Protein AF-A0A139PFP5-F1 (afdb_monomer_lite)

Foldseek 3Di:
DDADPVQQWDKDQADDDVVVLVCQLQVHDQDVRMDTGGNPNDCVPRPVVSSVVSVVD

pLDDT: mean 84.18, std 4.79, range [55.66, 88.25]

Structure (mmCIF, N/CA/C/O backbone):
data_AF-A0A139PFP5-F1
#
_entry.id   AF-A0A139PFP5-F1
#
loop_
_atom_site.group_PDB
_atom_site.id
_atom_site.type_symbol
_atom_site.label_atom_id
_atom_site.label_alt_id
_atom_site.label_comp_id
_atom_site.label_asym_id
_atom_site.label_entity_id
_atom_site.label_seq_id
_atom_site.pdbx_PDB_ins_code
_atom_site.Cartn_x
_atom_site.Cartn_y
_atom_site.Cartn_z
_atom_site.occupancy
_atom_site.B_iso_or_equiv
_atom_site.auth_seq_id
_atom_site.auth_comp_id
_atom_site.auth_asym_id
_atom_site.auth_atom_id
_atom_site.pdbx_PDB_model_num
ATOM 1 N N . MET A 1 1 ? 5.298 -4.941 2.599 1.00 79.00 1 MET A N 1
ATOM 2 C CA . MET A 1 1 ? 5.602 -4.181 1.372 1.00 79.00 1 MET A CA 1
ATOM 3 C C . MET A 1 1 ? 6.913 -4.700 0.829 1.00 79.00 1 MET A C 1
ATOM 5 O O . MET A 1 1 ? 7.938 -4.535 1.480 1.00 79.00 1 MET A O 1
ATOM 9 N N . ILE A 1 2 ? 6.838 -5.391 -0.29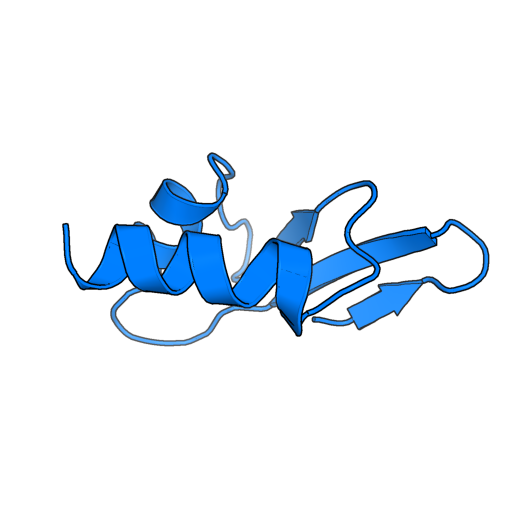5 1.00 82.75 2 ILE A N 1
ATOM 10 C CA . ILE A 1 2 ? 7.958 -5.932 -1.053 1.00 82.75 2 ILE A CA 1
ATOM 11 C C . ILE A 1 2 ? 8.065 -5.035 -2.281 1.00 82.75 2 ILE A C 1
ATOM 13 O O . ILE A 1 2 ? 7.144 -5.012 -3.086 1.00 82.75 2 ILE A O 1
ATOM 17 N N . THR A 1 3 ? 9.120 -4.231 -2.378 1.00 83.06 3 THR A N 1
ATOM 18 C CA . THR A 1 3 ? 9.268 -3.241 -3.454 1.00 83.06 3 THR A CA 1
ATOM 19 C C . THR A 1 3 ? 10.214 -3.762 -4.519 1.00 83.06 3 THR A C 1
ATOM 21 O O . THR A 1 3 ? 11.383 -4.023 -4.242 1.00 83.06 3 THR A O 1
ATOM 24 N N . ASP A 1 4 ? 9.714 -3.862 -5.743 1.00 84.19 4 ASP A N 1
ATOM 25 C CA . ASP A 1 4 ? 10.522 -4.025 -6.940 1.00 84.19 4 ASP A CA 1
ATOM 26 C C . ASP A 1 4 ? 11.117 -2.661 -7.314 1.00 84.19 4 ASP A C 1
ATOM 28 O O . ASP A 1 4 ? 10.427 -1.766 -7.801 1.00 84.19 4 ASP A O 1
ATOM 32 N N . ILE A 1 5 ? 12.415 -2.496 -7.057 1.00 82.94 5 ILE A N 1
ATOM 33 C CA . ILE A 1 5 ? 13.156 -1.262 -7.348 1.00 82.94 5 ILE A CA 1
ATOM 34 C C . ILE A 1 5 ? 13.459 -1.070 -8.840 1.00 82.94 5 ILE A C 1
ATOM 36 O O . ILE A 1 5 ? 13.778 0.043 -9.246 1.00 82.94 5 ILE A O 1
ATOM 40 N N . VAL A 1 6 ? 13.371 -2.129 -9.650 1.00 84.00 6 VAL A N 1
ATOM 41 C CA . VAL A 1 6 ? 13.627 -2.074 -11.097 1.00 84.00 6 VAL A CA 1
ATOM 42 C C . VAL A 1 6 ? 12.374 -1.583 -11.812 1.00 84.00 6 VAL A C 1
ATOM 44 O O . VAL A 1 6 ? 12.448 -0.675 -12.636 1.00 84.00 6 VAL A O 1
ATOM 47 N N . ASN A 1 7 ? 11.213 -2.124 -11.438 1.00 79.94 7 ASN A N 1
ATOM 48 C CA . ASN A 1 7 ? 9.923 -1.760 -12.028 1.00 79.94 7 ASN A CA 1
ATOM 49 C C . ASN A 1 7 ? 9.147 -0.707 -11.217 1.00 79.94 7 ASN A C 1
ATOM 51 O O . ASN A 1 7 ? 8.059 -0.307 -11.621 1.00 79.94 7 ASN A O 1
ATOM 55 N N . SER A 1 8 ? 9.694 -0.245 -10.085 1.00 80.94 8 SER A N 1
ATOM 56 C CA . SER A 1 8 ? 9.075 0.749 -9.190 1.00 80.94 8 SER A CA 1
ATOM 57 C C . SER A 1 8 ? 7.662 0.372 -8.715 1.00 80.94 8 SER A C 1
ATOM 59 O O . SER A 1 8 ? 6.804 1.234 -8.518 1.00 80.94 8 SER A O 1
ATOM 61 N N . ASN A 1 9 ? 7.422 -0.923 -8.512 1.00 81.94 9 ASN A N 1
ATOM 62 C CA . ASN A 1 9 ? 6.151 -1.465 -8.034 1.00 81.94 9 ASN A CA 1
ATOM 63 C C . ASN A 1 9 ? 6.310 -2.048 -6.636 1.00 81.94 9 ASN A C 1
ATOM 65 O O . ASN A 1 9 ? 7.415 -2.414 -6.242 1.00 81.94 9 ASN A O 1
ATOM 69 N N . SER A 1 10 ? 5.216 -2.171 -5.886 1.00 85.06 10 SER A N 1
ATOM 70 C CA . SER A 1 10 ? 5.256 -2.874 -4.608 1.00 85.06 10 SER A CA 1
ATOM 71 C C . SER A 1 10 ? 4.139 -3.881 -4.463 1.00 85.06 10 SER A C 1
ATOM 73 O O . SER A 1 10 ? 2.999 -3.630 -4.819 1.00 85.06 10 SER A O 1
ATOM 75 N N . GLU A 1 11 ? 4.462 -4.997 -3.834 1.00 87.06 11 GLU A N 1
ATOM 76 C CA . GLU A 1 11 ? 3.502 -5.983 -3.380 1.00 87.06 11 GLU A CA 1
ATOM 77 C C . GLU A 1 11 ? 3.268 -5.828 -1.875 1.00 87.06 11 GLU A C 1
ATOM 79 O O . GLU A 1 11 ? 4.190 -5.653 -1.065 1.00 87.06 11 GLU A O 1
ATOM 84 N N . ILE A 1 12 ? 2.004 -5.835 -1.480 1.00 87.25 12 ILE A N 1
ATOM 85 C CA . ILE A 1 12 ? 1.568 -5.658 -0.104 1.00 87.25 12 ILE A CA 1
ATOM 86 C C . ILE A 1 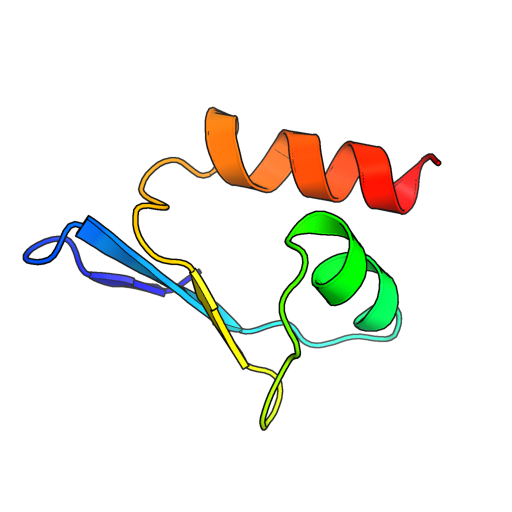12 ? 1.077 -7.003 0.403 1.00 87.25 12 ILE A C 1
ATOM 88 O O . ILE A 1 12 ? -0.016 -7.425 0.067 1.00 87.25 12 ILE A O 1
ATOM 92 N N . LEU A 1 13 ? 1.881 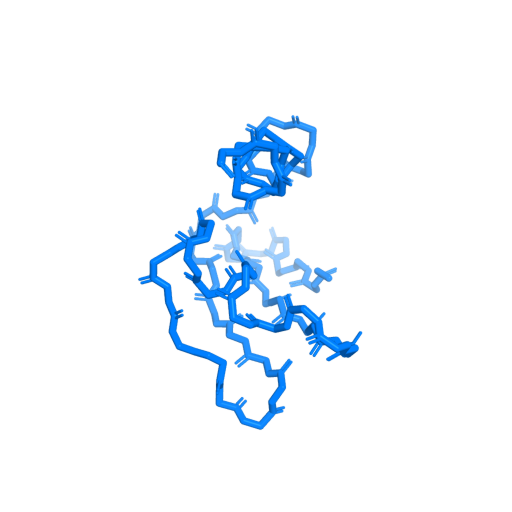-7.651 1.242 1.00 88.06 13 LEU A N 1
ATOM 93 C CA . LEU A 1 13 ? 1.443 -8.764 2.078 1.00 88.06 13 LEU A CA 1
ATOM 94 C C . LEU A 1 13 ? 0.890 -8.198 3.392 1.00 88.06 13 LEU A C 1
ATOM 96 O O . LEU A 1 13 ? 1.612 -7.486 4.101 1.00 88.06 13 LEU A O 1
ATOM 100 N N . ALA A 1 14 ? -0.363 -8.509 3.705 1.00 85.00 14 ALA A N 1
ATOM 101 C CA . ALA A 1 14 ? -1.042 -8.097 4.926 1.00 85.00 14 ALA A CA 1
ATOM 102 C C . ALA A 1 14 ? -1.584 -9.329 5.659 1.00 85.00 14 ALA A C 1
ATOM 104 O O . ALA A 1 14 ? -2.281 -10.152 5.081 1.00 85.00 14 ALA A O 1
ATOM 105 N N . LEU A 1 15 ? -1.258 -9.453 6.945 1.00 86.81 15 LEU A N 1
ATOM 106 C CA . LEU A 1 15 ? -1.718 -10.537 7.810 1.00 86.81 15 LEU A CA 1
ATOM 107 C C . LEU A 1 15 ? -2.278 -9.929 9.095 1.00 86.81 15 LEU A C 1
ATOM 109 O O . LEU A 1 15 ? -1.613 -9.109 9.728 1.00 86.81 15 LEU A O 1
ATOM 113 N N . GLY A 1 16 ? -3.485 -10.332 9.488 1.00 86.38 16 GLY A N 1
ATOM 114 C CA . GLY A 1 16 ? -4.103 -9.900 10.741 1.00 86.38 16 GLY A CA 1
ATOM 115 C C . GLY A 1 16 ? -5.622 -9.804 10.663 1.00 86.38 16 GLY A C 1
ATOM 116 O O . GLY A 1 16 ? -6.231 -10.164 9.664 1.00 86.38 16 GLY A O 1
ATOM 117 N N . SER A 1 17 ? -6.235 -9.297 11.731 1.00 85.62 17 SER A N 1
ATOM 118 C CA . SER A 1 17 ? -7.698 -9.237 11.860 1.00 85.62 17 SER A CA 1
ATOM 119 C C . SER A 1 17 ? -8.362 -8.096 11.080 1.00 85.62 17 SER A C 1
ATOM 121 O O . SER A 1 17 ? -9.570 -8.133 10.905 1.00 85.62 17 SER A O 1
ATOM 123 N N . ASN A 1 18 ? -7.595 -7.096 10.626 1.00 85.81 18 ASN A N 1
ATOM 124 C CA . ASN A 1 18 ? -8.104 -5.879 9.972 1.00 85.81 18 ASN A CA 1
ATOM 125 C C . ASN A 1 18 ? -7.742 -5.833 8.472 1.00 85.81 18 ASN A C 1
ATOM 127 O O . ASN A 1 18 ? -7.274 -4.809 7.970 1.00 85.81 18 ASN A O 1
ATOM 131 N N . MET A 1 19 ? -7.835 -6.972 7.779 1.00 85.44 19 MET A N 1
ATOM 132 C CA . MET A 1 19 ? -7.518 -7.066 6.344 1.00 85.44 19 MET A CA 1
ATOM 133 C C . MET A 1 19 ? -8.491 -6.252 5.486 1.00 85.44 19 MET A C 1
ATOM 135 O O . MET A 1 19 ? -8.067 -5.607 4.534 1.00 85.44 19 MET A O 1
ATOM 139 N N . ASP A 1 20 ? -9.754 -6.201 5.895 1.00 86.62 20 ASP A N 1
ATOM 140 C CA . ASP A 1 20 ? -10.818 -5.359 5.345 1.00 86.62 20 ASP A CA 1
ATOM 141 C C . ASP A 1 20 ? -10.435 -3.871 5.299 1.00 86.62 20 ASP A C 1
ATOM 143 O O . ASP A 1 20 ? -10.650 -3.197 4.294 1.00 86.62 20 ASP A O 1
ATOM 147 N N . LYS A 1 21 ? -9.786 -3.361 6.353 1.00 87.81 21 LYS A N 1
ATOM 148 C CA . LYS A 1 21 ? -9.284 -1.978 6.384 1.00 87.81 21 LYS A CA 1
ATOM 149 C C . LYS A 1 21 ? -8.128 -1.757 5.411 1.00 87.81 21 LYS A C 1
ATOM 151 O O . LYS A 1 21 ? -7.997 -0.695 4.816 1.00 87.81 21 LYS A O 1
ATOM 156 N N . VAL A 1 22 ? -7.264 -2.753 5.230 1.00 86.69 22 VAL A N 1
ATOM 157 C CA . VAL A 1 22 ? -6.170 -2.649 4.254 1.00 86.69 22 VAL A CA 1
ATOM 158 C C . VAL A 1 22 ? -6.725 -2.644 2.828 1.00 86.69 22 VAL A C 1
ATOM 160 O O . VAL A 1 22 ? -6.285 -1.837 2.016 1.00 86.69 22 VAL A O 1
ATOM 163 N N . GLU A 1 23 ? -7.719 -3.481 2.537 1.00 87.38 23 GLU A N 1
ATOM 164 C CA . GLU A 1 23 ? -8.421 -3.480 1.249 1.00 87.38 23 GLU A CA 1
ATOM 165 C C . GLU A 1 23 ? -9.117 -2.137 0.985 1.00 87.38 23 GLU A C 1
ATOM 167 O O . GLU A 1 23 ? -8.945 -1.553 -0.086 1.00 87.38 23 GLU A O 1
ATOM 172 N N . ALA A 1 24 ? -9.826 -1.598 1.982 1.00 88.12 24 ALA A N 1
ATOM 173 C CA . ALA A 1 24 ? -10.500 -0.304 1.886 1.00 88.12 24 ALA A CA 1
ATOM 174 C C . ALA A 1 24 ? -9.520 0.864 1.683 1.00 88.12 24 ALA A C 1
ATOM 176 O O . ALA A 1 24 ? -9.771 1.735 0.852 1.00 88.12 24 ALA A O 1
ATOM 177 N N . ALA A 1 25 ? -8.382 0.862 2.387 1.00 87.31 25 ALA A N 1
ATOM 178 C CA . ALA A 1 25 ? -7.363 1.909 2.301 1.00 87.31 25 ALA A CA 1
ATOM 179 C C . ALA A 1 25 ? -6.772 2.075 0.894 1.00 87.31 25 ALA A C 1
ATOM 181 O O . ALA A 1 25 ? -6.378 3.170 0.508 1.00 87.31 25 ALA A O 1
ATOM 182 N N . PHE A 1 26 ? -6.659 0.990 0.135 1.00 84.38 26 PHE A N 1
ATOM 183 C CA . PHE A 1 26 ? -5.979 1.000 -1.161 1.00 84.38 26 PHE A CA 1
ATOM 184 C C . PHE A 1 26 ? -6.882 0.592 -2.325 1.00 84.38 26 PHE A C 1
ATOM 186 O O . PHE A 1 26 ? -6.406 0.488 -3.456 1.00 84.38 26 PHE A O 1
ATOM 193 N N . ASN A 1 27 ? -8.170 0.373 -2.051 1.00 85.12 27 ASN A N 1
ATOM 194 C CA . ASN A 1 27 ? -9.185 -0.050 -3.009 1.00 85.12 27 ASN A CA 1
ATOM 195 C C . ASN A 1 27 ? -8.740 -1.255 -3.865 1.00 85.12 27 ASN A C 1
ATOM 197 O O . ASN A 1 27 ? -8.982 -1.306 -5.073 1.00 85.12 27 ASN A O 1
ATOM 201 N N . PHE A 1 28 ? -8.054 -2.213 -3.237 1.00 84.25 28 PHE A N 1
ATOM 202 C CA . PHE A 1 28 ? -7.680 -3.491 -3.840 1.00 84.25 28 PHE A CA 1
ATOM 203 C C . PHE A 1 28 ? -8.246 -4.640 -3.016 1.00 84.25 28 PHE A C 1
ATOM 205 O O . PHE A 1 28 ? -8.572 -4.475 -1.845 1.00 84.25 28 PHE A O 1
ATOM 212 N N . LYS A 1 29 ? -8.305 -5.826 -3.619 1.00 85.69 29 LYS A N 1
ATOM 213 C CA . LYS A 1 29 ? -8.640 -7.061 -2.913 1.00 85.69 29 LYS A CA 1
ATOM 214 C C . LYS A 1 29 ? -7.366 -7.839 -2.601 1.00 85.69 29 LYS A C 1
ATOM 216 O O . LYS A 1 29 ? -6.503 -7.967 -3.468 1.00 85.69 29 LYS A O 1
ATOM 221 N N . LEU A 1 30 ? -7.244 -8.337 -1.376 1.00 86.44 30 LEU A N 1
ATOM 222 C CA . LEU A 1 30 ? -6.174 -9.239 -0.976 1.00 86.44 30 LEU A CA 1
ATOM 223 C C . LEU A 1 30 ? -6.501 -10.636 -1.505 1.00 86.44 30 LEU A C 1
ATOM 225 O O . LEU A 1 30 ? -7.467 -11.276 -1.088 1.00 86.44 30 LEU A O 1
ATOM 229 N N . GLU A 1 31 ? -5.670 -11.136 -2.409 1.00 87.25 31 GLU A N 1
ATOM 230 C CA . GLU A 1 31 ? -5.715 -12.521 -2.856 1.00 87.25 31 GLU A CA 1
ATOM 231 C C . GLU A 1 31 ? -4.591 -13.280 -2.155 1.00 87.25 31 GLU A C 1
ATOM 233 O O . GLU A 1 31 ? -3.433 -12.886 -2.203 1.00 87.25 31 GLU A O 1
ATOM 238 N N . ASN A 1 32 ? -4.922 -14.350 -1.427 1.00 87.81 32 ASN A N 1
ATOM 239 C CA . ASN A 1 32 ? -3.937 -15.117 -0.653 1.00 87.81 32 ASN A CA 1
ATOM 240 C C . ASN A 1 32 ? -3.061 -14.226 0.267 1.00 87.81 32 ASN A C 1
ATOM 242 O O . ASN A 1 32 ? -1.834 -14.349 0.308 1.00 87.81 32 ASN A O 1
ATOM 246 N N . ASN A 1 33 ? -3.715 -13.300 0.982 1.00 86.12 33 ASN A N 1
ATOM 247 C CA . ASN A 1 33 ? -3.125 -12.322 1.909 1.00 86.12 33 ASN A CA 1
ATOM 248 C C . ASN A 1 33 ? -2.172 -11.290 1.282 1.00 86.12 33 ASN A C 1
ATOM 250 O O . ASN A 1 33 ? -1.537 -10.529 2.017 1.00 86.12 33 ASN A O 1
ATOM 254 N N . HIS A 1 34 ? -2.066 -11.230 -0.047 1.00 87.62 34 HIS A N 1
ATOM 255 C CA . HIS A 1 34 ? -1.253 -10.240 -0.741 1.00 87.62 34 HIS A CA 1
ATOM 256 C C . HIS A 1 34 ? -2.041 -9.497 -1.821 1.00 87.62 34 HIS A C 1
ATOM 258 O O . HIS A 1 34 ? -3.066 -9.962 -2.310 1.00 87.62 34 HIS A O 1
ATOM 264 N N . ALA A 1 35 ? -1.570 -8.308 -2.177 1.00 87.94 35 ALA A N 1
ATOM 265 C CA . ALA A 1 35 ? -2.103 -7.530 -3.282 1.00 87.94 35 ALA A CA 1
ATOM 266 C C . ALA A 1 35 ? -1.003 -6.723 -3.961 1.00 87.94 35 ALA A C 1
ATOM 268 O O . ALA A 1 35 ? -0.045 -6.269 -3.327 1.00 87.94 35 ALA A O 1
ATOM 269 N N . PHE A 1 36 ? -1.168 -6.511 -5.261 1.00 86.06 36 PHE A N 1
ATOM 270 C CA . PHE A 1 36 ? -0.241 -5.724 -6.054 1.00 86.06 36 PHE A CA 1
ATOM 271 C C . PHE A 1 36 ? -0.607 -4.238 -6.003 1.00 86.06 36 PHE A C 1
ATOM 273 O O . PHE A 1 36 ? -1.725 -3.852 -6.339 1.00 86.06 36 PHE A O 1
ATOM 280 N N . LEU A 1 37 ? 0.351 -3.402 -5.605 1.00 84.25 37 LEU A N 1
ATOM 281 C CA . LEU A 1 37 ? 0.210 -1.954 -5.511 1.00 84.25 37 LEU A CA 1
ATOM 282 C C . LEU A 1 37 ? 1.157 -1.271 -6.519 1.00 84.25 37 LEU A C 1
ATOM 284 O O . LEU A 1 37 ? 2.333 -1.019 -6.213 1.00 84.25 37 LEU A O 1
ATOM 288 N N . PRO A 1 38 ? 0.670 -0.973 -7.738 1.00 79.56 38 PRO A N 1
ATOM 289 C CA . PRO A 1 38 ? 1.491 -0.367 -8.778 1.00 79.56 38 PRO A CA 1
ATOM 290 C C . PRO A 1 38 ? 1.929 1.049 -8.381 1.00 79.56 38 PRO A C 1
ATOM 292 O O . PRO A 1 38 ? 1.147 1.830 -7.838 1.00 79.56 38 PRO A O 1
ATOM 295 N N . GLY A 1 39 ? 3.193 1.392 -8.643 1.00 77.75 39 GLY A N 1
ATOM 296 C CA . GLY A 1 39 ? 3.728 2.739 -8.396 1.00 77.75 39 GLY A CA 1
ATOM 297 C C . GLY A 1 39 ? 3.916 3.132 -6.923 1.00 77.75 39 GLY A C 1
ATOM 298 O O . GLY A 1 39 ? 4.278 4.277 -6.626 1.00 77.75 39 GLY A O 1
ATOM 299 N N . ALA A 1 40 ? 3.693 2.218 -5.975 1.00 79.19 40 ALA A N 1
ATOM 300 C CA . ALA A 1 40 ? 4.052 2.452 -4.583 1.00 79.19 40 ALA A CA 1
ATOM 301 C C . ALA A 1 40 ? 5.551 2.225 -4.377 1.00 79.19 40 ALA A C 1
ATOM 303 O O . ALA A 1 40 ? 6.036 1.099 -4.410 1.00 79.19 40 ALA A O 1
ATOM 304 N N . VAL A 1 41 ? 6.281 3.304 -4.110 1.00 78.12 41 VAL A N 1
ATOM 305 C CA . VAL A 1 41 ? 7.727 3.285 -3.817 1.00 78.12 41 VAL A CA 1
ATOM 306 C C . VAL A 1 41 ? 8.056 3.943 -2.477 1.00 78.12 41 VAL A C 1
ATOM 308 O O . VAL A 1 41 ? 9.148 3.783 -1.939 1.00 78.12 41 VAL A O 1
ATOM 311 N N . SER A 1 42 ? 7.107 4.682 -1.895 1.00 83.12 42 SER A N 1
ATOM 312 C CA . SER A 1 42 ? 7.306 5.471 -0.684 1.00 83.12 42 SER A CA 1
ATOM 313 C C . SER A 1 42 ? 6.284 5.134 0.394 1.00 83.12 42 SER A C 1
ATOM 315 O O . SER A 1 42 ? 5.148 5.608 0.388 1.00 83.12 42 SER A O 1
ATOM 317 N N . ARG A 1 43 ? 6.732 4.406 1.420 1.00 83.69 43 ARG A N 1
ATOM 318 C CA . ARG A 1 43 ? 5.905 4.059 2.585 1.00 83.69 43 ARG A CA 1
ATOM 319 C C . ARG A 1 43 ? 5.319 5.289 3.293 1.00 83.69 43 ARG A C 1
ATOM 321 O O . ARG A 1 43 ? 4.137 5.303 3.618 1.00 83.69 43 ARG A O 1
ATOM 328 N N . LYS A 1 44 ? 6.122 6.337 3.526 1.00 83.56 44 LYS A N 1
ATOM 329 C CA . LYS A 1 44 ? 5.699 7.528 4.295 1.00 83.56 44 LYS A CA 1
ATOM 330 C C . LYS A 1 44 ? 4.611 8.337 3.586 1.00 83.56 44 LYS A C 1
ATOM 332 O O . LYS A 1 44 ? 3.745 8.882 4.256 1.00 83.56 44 LYS A O 1
ATOM 337 N N . LYS A 1 45 ? 4.679 8.442 2.257 1.00 81.56 45 LYS A N 1
ATOM 338 C CA . LYS A 1 45 ? 3.731 9.251 1.479 1.00 81.56 45 LYS A CA 1
ATOM 339 C 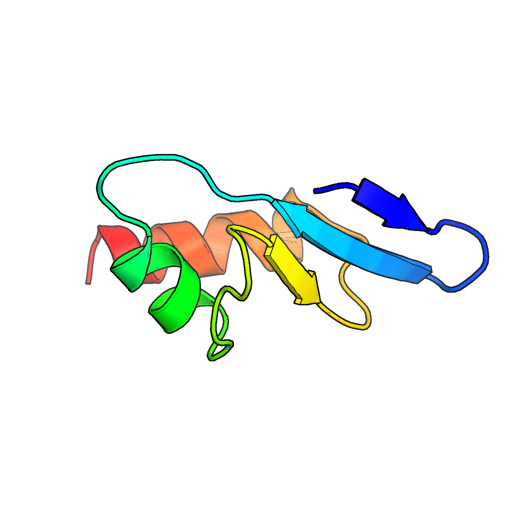C . LYS A 1 45 ? 2.530 8.451 0.988 1.00 81.56 45 LYS A C 1
ATOM 341 O O . LYS A 1 45 ? 1.445 9.006 0.924 1.00 81.56 45 LYS A O 1
ATOM 346 N N . GLN A 1 46 ? 2.728 7.183 0.630 1.00 79.88 46 GLN A N 1
ATOM 347 C CA . GLN A 1 46 ? 1.721 6.409 -0.100 1.00 79.88 46 GLN A CA 1
ATOM 348 C C . GLN A 1 46 ? 1.037 5.351 0.767 1.00 79.88 46 GLN A C 1
ATOM 350 O O . GLN A 1 46 ? -0.108 5.029 0.503 1.00 79.88 46 GLN A O 1
ATOM 355 N N . VAL A 1 47 ? 1.696 4.833 1.810 1.00 83.75 47 VAL A N 1
ATOM 356 C CA . VAL A 1 47 ? 1.149 3.726 2.619 1.00 83.75 47 VAL A CA 1
ATOM 357 C C . VAL A 1 47 ? 0.581 4.217 3.950 1.00 83.75 47 VAL A C 1
ATOM 359 O O . VAL A 1 47 ? -0.531 3.860 4.322 1.00 83.75 47 VAL A O 1
ATOM 362 N N . VAL A 1 48 ? 1.328 5.057 4.672 1.00 86.69 48 VAL A N 1
ATOM 363 C CA . VAL A 1 48 ? 0.933 5.520 6.016 1.00 86.69 48 VAL A CA 1
ATOM 364 C C . VAL A 1 48 ? -0.367 6.341 6.018 1.00 86.69 48 VAL A C 1
ATOM 366 O O . VAL A 1 48 ? -1.214 6.047 6.860 1.00 86.69 48 VAL A O 1
ATOM 369 N N . PRO A 1 49 ? -0.582 7.328 5.121 1.00 88.12 49 PRO A N 1
ATOM 370 C CA . PRO A 1 49 ? -1.804 8.136 5.152 1.00 88.12 49 PRO A CA 1
ATOM 371 C C . PRO A 1 49 ? -3.063 7.319 4.855 1.00 88.12 49 PRO A C 1
ATOM 373 O O . PRO A 1 49 ? -4.025 7.419 5.603 1.00 88.12 49 PRO A O 1
ATOM 376 N N . GLN A 1 50 ? -3.010 6.448 3.842 1.00 86.88 50 GLN A N 1
ATOM 377 C CA . GLN A 1 50 ? -4.134 5.602 3.419 1.00 86.88 50 GLN A CA 1
ATOM 378 C C . GLN A 1 50 ? -4.573 4.641 4.533 1.00 86.88 50 GLN A C 1
ATOM 380 O O . GLN A 1 50 ? -5.752 4.533 4.858 1.00 86.88 50 GLN A O 1
ATOM 385 N N . LEU A 1 51 ? -3.607 3.995 5.198 1.00 86.81 51 LEU A N 1
ATOM 386 C CA . LEU A 1 51 ? -3.900 3.158 6.362 1.00 86.81 51 LEU A CA 1
ATOM 387 C C . LEU A 1 51 ? -4.429 3.982 7.539 1.00 86.81 51 LEU A C 1
ATOM 389 O O . LEU A 1 51 ? -5.323 3.539 8.243 1.00 86.81 51 LEU A O 1
ATOM 393 N N . THR A 1 52 ? -3.898 5.182 7.771 1.00 87.69 52 THR A N 1
ATOM 394 C CA . THR A 1 52 ? -4.368 6.033 8.875 1.00 87.69 52 THR A 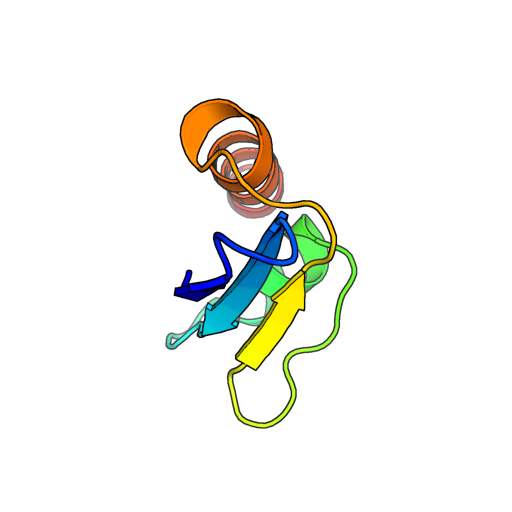CA 1
ATOM 395 C C . THR A 1 52 ? -5.818 6.464 8.658 1.00 87.69 52 THR A C 1
ATOM 397 O O . THR A 1 52 ? -6.606 6.425 9.599 1.00 87.69 52 THR A O 1
ATOM 400 N N . GLU A 1 53 ? -6.179 6.825 7.427 1.00 88.25 53 GLU A N 1
ATOM 401 C CA . GLU A 1 53 ? -7.545 7.175 7.034 1.00 88.25 53 GLU A CA 1
ATOM 402 C C . GLU A 1 53 ? -8.496 5.989 7.212 1.00 88.25 53 GLU A C 1
ATOM 404 O O . GLU A 1 53 ? -9.505 6.118 7.895 1.00 88.25 53 GLU A O 1
ATOM 409 N N . SER A 1 54 ? -8.133 4.797 6.729 1.00 87.00 54 SER A N 1
ATOM 410 C CA . SER A 1 54 ? -9.001 3.622 6.877 1.00 87.00 54 SER A CA 1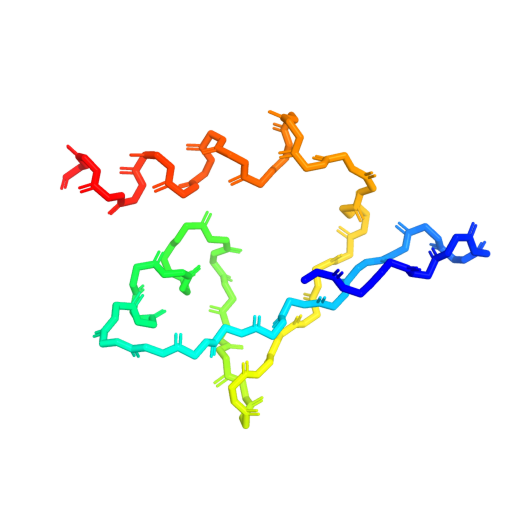
ATOM 411 C C . SER A 1 54 ? -9.132 3.106 8.317 1.00 87.00 54 SER A C 1
ATOM 413 O O . SER A 1 54 ? -10.090 2.396 8.625 1.00 87.00 54 SER A O 1
ATOM 415 N N . PHE A 1 55 ? -8.173 3.393 9.201 1.00 83.75 55 PHE A N 1
ATOM 416 C CA . PHE A 1 55 ? -8.232 2.944 10.594 1.00 83.75 55 PHE A CA 1
ATOM 417 C C . PHE A 1 55 ? -8.916 3.941 11.533 1.00 83.75 55 PHE A C 1
ATOM 419 O O . PHE A 1 55 ? -9.441 3.489 12.552 1.00 83.75 55 PHE A O 1
ATOM 426 N N . ASN A 1 56 ? -8.926 5.232 11.187 1.00 79.06 56 ASN A N 1
ATOM 427 C CA . ASN A 1 56 ? -9.530 6.306 11.983 1.00 79.06 56 ASN A CA 1
ATOM 428 C C . ASN A 1 56 ? -10.843 6.864 11.401 1.00 79.06 56 ASN A C 1
ATOM 430 O O . ASN A 1 56 ? -11.451 7.713 12.054 1.00 79.06 56 ASN A O 1
ATOM 434 N N . GLY A 1 57 ? -11.234 6.447 10.192 1.00 55.66 57 GLY A N 1
ATOM 435 C CA . GLY A 1 57 ? -12.537 6.738 9.585 1.00 55.66 57 GLY A CA 1
ATOM 436 C C . GLY A 1 57 ? -13.687 5.955 10.202 1.00 55.66 57 GLY A C 1
ATOM 437 O O . GLY A 1 57 ? -13.438 4.855 10.751 1.00 55.66 57 GLY A O 1
#

Organism: Streptococcus oralis (NCBI:txid1303)

Secondary structure (DSSP, 8-state):
-EEETTTTEEEEE--STTHHHHHHHHT---BTTEEEETT---IIIIIHHHHHHHHH-

Radius of gyration: 10.93 Å; chains: 1; bounding box: 26×24×24 Å

InterPro domains:
  IPR004097 DHHA2 domain [PF02833] (1-53)
  IPR038222 DHHA2 domain superfamily [G3DSA:3.10.310.20] (1-57)
  IPR038763 DHH phosphoesterase superfamily [SSF64182] (1-56)

Sequence (57 aa):
MITDIVNSNSEILALGSNMDKVEAAFNFKLENNHAFLPGAVSRKKQVVPQLTESFNG